Protein AF-A0A9E5HT56-F1 (afdb_monomer)

Structure (mmCIF, N/CA/C/O backbone):
data_AF-A0A9E5HT56-F1
#
_entry.id   AF-A0A9E5HT56-F1
#
loop_
_atom_site.group_PDB
_atom_site.id
_atom_site.type_symbol
_atom_site.label_atom_id
_atom_site.label_alt_id
_atom_site.label_comp_id
_atom_site.label_asym_id
_atom_site.label_entity_id
_atom_site.label_seq_id
_atom_site.pdbx_PDB_ins_code
_atom_site.Cartn_x
_atom_site.Cartn_y
_atom_site.Cartn_z
_atom_site.occupancy
_atom_site.B_iso_or_equiv
_atom_site.auth_seq_id
_atom_site.auth_comp_id
_atom_site.auth_asym_id
_atom_site.auth_atom_id
_atom_site.pdbx_PDB_model_num
ATOM 1 N N . PRO A 1 1 ? 20.221 -8.398 -17.529 1.00 62.34 1 PRO A N 1
ATOM 2 C CA . PRO A 1 1 ? 19.266 -9.291 -18.226 1.00 62.34 1 PRO A CA 1
ATOM 3 C C . PRO A 1 1 ? 19.993 -10.354 -19.052 1.00 62.34 1 PRO A C 1
ATOM 5 O O . PRO A 1 1 ? 21.056 -10.089 -19.611 1.00 62.34 1 PRO A O 1
ATOM 8 N N . THR A 1 2 ? 19.436 -11.560 -19.117 1.00 70.56 2 THR A N 1
ATOM 9 C CA . THR A 1 2 ? 19.931 -12.636 -19.991 1.00 70.56 2 THR A CA 1
ATOM 10 C C . THR A 1 2 ? 19.560 -12.377 -21.458 1.00 70.56 2 THR A C 1
ATOM 12 O O . THR A 1 2 ? 18.785 -11.471 -21.764 1.00 70.56 2 THR A O 1
ATOM 15 N N . LYS A 1 3 ? 20.144 -13.139 -22.395 1.00 72.69 3 LYS A N 1
ATOM 16 C CA . LYS A 1 3 ? 19.947 -12.934 -23.845 1.00 72.69 3 LYS A CA 1
ATOM 17 C C . LYS A 1 3 ? 18.498 -13.141 -24.316 1.00 72.69 3 LYS A C 1
ATOM 19 O O . LYS A 1 3 ? 18.170 -12.691 -25.406 1.00 72.69 3 LYS A O 1
ATOM 24 N N . ASP A 1 4 ? 17.655 -13.796 -23.519 1.00 74.88 4 ASP A N 1
ATOM 25 C CA . ASP A 1 4 ? 16.223 -14.000 -23.780 1.00 74.88 4 ASP A CA 1
ATOM 26 C C . ASP A 1 4 ? 15.329 -12.949 -23.081 1.00 74.88 4 ASP A C 1
ATOM 28 O O . ASP A 1 4 ? 14.105 -13.065 -23.092 1.00 74.88 4 ASP A O 1
ATOM 32 N N . GLY A 1 5 ? 15.932 -11.924 -22.463 1.00 76.19 5 GLY A N 1
ATOM 33 C CA . GLY A 1 5 ? 15.226 -10.863 -21.747 1.00 76.19 5 GLY A CA 1
ATOM 34 C C . GLY A 1 5 ? 14.820 -11.217 -20.313 1.00 76.19 5 GLY A C 1
ATOM 35 O O . GLY A 1 5 ? 14.267 -10.358 -19.625 1.00 76.19 5 GLY A O 1
ATOM 36 N N . ARG A 1 6 ? 15.110 -12.428 -19.814 1.00 82.44 6 ARG A N 1
ATOM 37 C CA . ARG A 1 6 ? 14.777 -12.810 -18.433 1.00 82.44 6 ARG A CA 1
ATOM 38 C C . ARG A 1 6 ? 15.762 -12.214 -17.434 1.00 82.44 6 ARG A C 1
ATOM 40 O O . ARG A 1 6 ? 16.967 -12.100 -17.697 1.00 82.44 6 ARG A O 1
ATOM 47 N N . LEU A 1 7 ? 15.244 -11.882 -16.256 1.00 85.88 7 LEU A N 1
ATOM 48 C CA . LEU A 1 7 ? 16.046 -11.441 -15.121 1.00 85.88 7 LEU A CA 1
ATOM 49 C C . LEU A 1 7 ? 16.786 -12.641 -14.529 1.00 85.88 7 LEU A C 1
ATOM 51 O O . LEU A 1 7 ? 16.177 -13.668 -14.229 1.00 85.88 7 LEU A O 1
ATOM 55 N N . ASN A 1 8 ? 18.101 -12.518 -14.378 1.00 87.38 8 ASN A N 1
ATOM 56 C CA . ASN A 1 8 ? 18.903 -13.492 -13.641 1.00 87.38 8 ASN A CA 1
ATOM 57 C C . ASN A 1 8 ? 19.051 -13.082 -12.167 1.00 87.38 8 ASN A C 1
ATOM 59 O O . ASN A 1 8 ? 18.604 -12.016 -11.748 1.00 87.38 8 ASN A O 1
ATOM 63 N N . ASN A 1 9 ? 19.726 -13.916 -11.374 1.00 88.62 9 ASN A N 1
ATOM 64 C CA . ASN A 1 9 ? 19.932 -13.654 -9.947 1.00 88.62 9 ASN A CA 1
ATOM 65 C C . ASN A 1 9 ? 20.680 -12.341 -9.671 1.00 88.62 9 ASN A C 1
ATOM 67 O O . ASN A 1 9 ? 20.403 -11.690 -8.669 1.00 88.62 9 ASN A O 1
ATOM 71 N N . ASN A 1 10 ? 21.599 -11.934 -10.552 1.00 90.62 10 ASN A N 1
ATOM 72 C CA . ASN A 1 10 ? 22.291 -10.657 -10.411 1.00 90.62 10 ASN A CA 1
ATOM 73 C C . ASN A 1 10 ? 21.324 -9.485 -10.629 1.00 90.62 10 ASN A C 1
ATOM 75 O O . ASN A 1 10 ? 21.320 -8.545 -9.843 1.00 90.62 10 ASN A O 1
ATOM 79 N N . ASP A 1 11 ? 20.457 -9.572 -11.639 1.00 91.25 11 ASP A N 1
ATOM 80 C CA . ASP A 1 11 ? 19.417 -8.568 -11.876 1.00 91.25 11 ASP A CA 1
ATOM 81 C C . ASP A 1 11 ? 18.447 -8.472 -10.679 1.00 91.25 11 ASP A C 1
ATOM 83 O O . ASP A 1 11 ? 18.143 -7.376 -10.217 1.00 91.25 11 ASP A O 1
ATOM 87 N N . LEU A 1 12 ? 18.001 -9.610 -10.130 1.00 92.06 12 LEU A N 1
ATOM 88 C CA . LEU A 1 12 ? 17.115 -9.645 -8.956 1.00 92.06 12 LEU A CA 1
ATOM 89 C C . LEU A 1 12 ? 17.790 -9.089 -7.693 1.00 92.06 12 LEU A C 1
ATOM 91 O O . LEU A 1 12 ? 17.136 -8.413 -6.898 1.00 92.06 12 LEU A O 1
ATOM 95 N N . SER A 1 13 ? 19.091 -9.333 -7.519 1.00 91.25 13 SER A N 1
ATOM 96 C CA . SER A 1 13 ? 19.869 -8.748 -6.424 1.00 91.25 13 SER A CA 1
ATOM 97 C C . SER A 1 13 ? 19.960 -7.229 -6.557 1.00 91.25 13 SER A C 1
ATOM 99 O O . SER A 1 13 ? 19.742 -6.529 -5.575 1.00 91.25 13 SER A O 1
ATOM 101 N N . VAL A 1 14 ? 20.222 -6.714 -7.765 1.00 91.62 14 VAL A N 1
ATOM 102 C CA . VAL A 1 14 ? 20.248 -5.265 -8.028 1.00 91.62 14 VAL A CA 1
ATOM 103 C C . VAL A 1 14 ? 18.886 -4.641 -7.730 1.00 91.62 14 VAL A C 1
ATOM 105 O O . VAL A 1 14 ? 18.818 -3.633 -7.033 1.00 91.62 14 VAL A O 1
ATOM 108 N N . LEU A 1 15 ? 17.797 -5.259 -8.199 1.00 91.25 15 LEU A N 1
ATOM 109 C CA . LEU A 1 15 ? 16.440 -4.792 -7.906 1.00 91.25 15 LEU A CA 1
ATOM 110 C C . LEU A 1 15 ? 16.148 -4.800 -6.404 1.00 91.25 15 LEU A C 1
ATOM 112 O O . LEU A 1 15 ? 15.579 -3.843 -5.892 1.00 91.25 15 LEU A O 1
ATOM 116 N N . THR A 1 16 ? 16.566 -5.843 -5.687 1.00 91.88 16 THR A N 1
ATOM 117 C CA . THR A 1 16 ? 16.391 -5.914 -4.230 1.00 91.88 16 THR A CA 1
ATOM 118 C C . THR A 1 16 ? 17.091 -4.748 -3.532 1.00 91.88 16 THR A C 1
ATOM 120 O O . THR A 1 16 ? 16.451 -4.067 -2.741 1.00 91.88 16 THR A O 1
ATOM 123 N N . SER A 1 17 ? 18.340 -4.434 -3.894 1.00 89.81 17 SER A N 1
ATOM 124 C CA . SER A 1 17 ? 19.070 -3.293 -3.319 1.00 89.81 17 SER A CA 1
ATOM 125 C C . SER A 1 17 ? 18.451 -1.928 -3.647 1.00 89.81 17 SER A C 1
ATOM 127 O O . SER A 1 17 ? 18.564 -0.998 -2.846 1.00 89.81 17 SER A O 1
ATOM 129 N N . LEU A 1 18 ? 17.770 -1.785 -4.791 1.00 88.62 18 LEU A N 1
ATOM 130 C CA . LEU A 1 18 ? 16.992 -0.575 -5.091 1.00 88.62 18 LEU A CA 1
ATOM 131 C C . LEU A 1 18 ? 15.791 -0.438 -4.146 1.00 88.62 18 LEU A C 1
ATOM 133 O O . LEU A 1 18 ? 15.510 0.653 -3.668 1.00 88.62 18 LEU A O 1
ATOM 137 N N . TYR A 1 19 ? 15.137 -1.549 -3.806 1.00 87.62 19 TYR A N 1
ATOM 138 C CA . TYR A 1 19 ? 14.036 -1.577 -2.839 1.00 87.62 19 TYR A CA 1
ATOM 139 C C . TYR A 1 19 ? 14.482 -1.552 -1.365 1.00 87.62 19 TYR A C 1
ATOM 141 O O . TYR A 1 19 ? 13.644 -1.548 -0.465 1.00 87.62 19 TYR A O 1
ATOM 149 N N . GLU A 1 20 ? 15.786 -1.499 -1.093 1.00 86.81 20 GLU A N 1
ATOM 150 C CA . GLU A 1 20 ? 16.335 -1.171 0.230 1.00 86.81 20 GLU A CA 1
ATOM 151 C C . GLU A 1 20 ? 16.604 0.335 0.383 1.00 86.81 20 GLU A C 1
ATOM 153 O O . GLU A 1 20 ? 16.681 0.834 1.503 1.00 86.81 20 GLU A O 1
ATOM 158 N N . ASN A 1 21 ? 16.705 1.068 -0.732 1.00 85.69 21 ASN A N 1
ATOM 159 C CA . ASN A 1 21 ? 17.019 2.494 -0.773 1.00 85.69 21 ASN A CA 1
ATOM 160 C C . ASN A 1 21 ? 15.913 3.254 -1.509 1.00 85.69 21 ASN A C 1
ATOM 162 O O . ASN A 1 21 ? 16.043 3.613 -2.680 1.00 85.69 21 ASN A O 1
ATOM 166 N N . TRP A 1 22 ? 14.806 3.482 -0.809 1.00 83.00 22 TRP A N 1
ATOM 167 C CA . TRP A 1 22 ? 13.662 4.197 -1.362 1.00 83.00 22 TRP A CA 1
ATOM 168 C C . TRP A 1 22 ? 13.961 5.690 -1.565 1.00 83.00 22 TRP A C 1
ATOM 170 O O . TRP A 1 22 ? 14.713 6.275 -0.777 1.00 83.00 22 TRP A O 1
ATOM 180 N N . PRO A 1 23 ? 13.357 6.329 -2.583 1.00 83.44 23 PRO A N 1
ATOM 181 C CA . PRO A 1 23 ? 13.400 7.778 -2.734 1.00 83.44 23 PRO A CA 1
ATOM 182 C C . PRO A 1 23 ? 12.924 8.494 -1.456 1.00 83.44 23 PRO A C 1
ATOM 184 O O . PRO A 1 23 ? 11.974 8.023 -0.829 1.00 83.44 23 PRO A O 1
ATOM 187 N N . PRO A 1 24 ? 13.532 9.629 -1.055 1.00 81.69 24 PRO A N 1
ATOM 188 C CA . PRO A 1 24 ? 13.143 10.349 0.164 1.00 81.69 24 PRO A CA 1
ATOM 189 C C . PRO A 1 24 ? 11.683 10.822 0.186 1.00 81.69 24 PRO A C 1
ATOM 191 O O . PRO A 1 24 ? 11.128 11.069 1.254 1.00 81.69 24 PRO A O 1
ATOM 194 N N . ASP A 1 25 ? 11.088 10.979 -0.991 1.00 79.75 25 ASP A N 1
ATOM 195 C CA . ASP A 1 25 ? 9.716 11.409 -1.240 1.00 79.75 25 ASP A CA 1
ATOM 196 C C . ASP A 1 25 ? 8.736 10.244 -1.452 1.00 79.75 25 ASP A C 1
ATOM 198 O O . ASP A 1 25 ? 7.539 10.479 -1.614 1.00 79.75 25 ASP A O 1
ATOM 202 N N . PHE A 1 26 ? 9.202 8.992 -1.395 1.00 81.06 26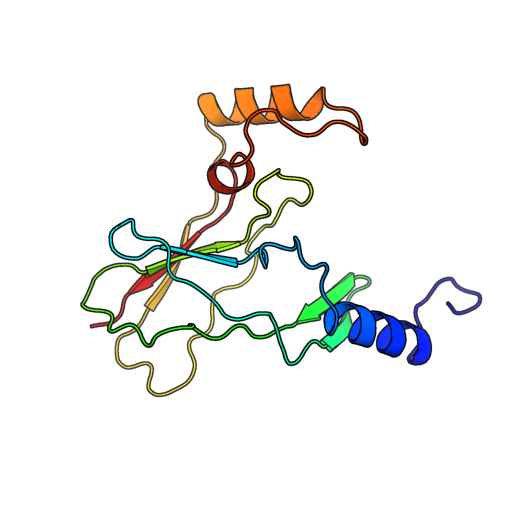 PHE A N 1
ATOM 203 C CA . PHE A 1 26 ? 8.319 7.832 -1.435 1.00 81.06 26 PHE A CA 1
ATOM 204 C C . PHE A 1 26 ? 7.433 7.792 -0.183 1.00 81.06 26 PHE A C 1
ATOM 206 O O . PHE A 1 26 ? 7.912 7.697 0.946 1.00 81.06 26 PHE A O 1
ATOM 213 N N . ASP A 1 27 ? 6.116 7.829 -0.372 1.00 82.38 27 ASP A N 1
ATOM 214 C CA . ASP A 1 27 ? 5.146 7.836 0.729 1.00 82.38 27 ASP A CA 1
ATOM 215 C C . ASP A 1 27 ? 4.924 6.444 1.358 1.00 82.38 27 ASP A C 1
ATOM 217 O O . ASP A 1 27 ? 4.237 6.301 2.377 1.00 82.38 27 ASP A O 1
ATOM 221 N N . GLY A 1 28 ? 5.549 5.412 0.781 1.00 83.81 28 GLY A N 1
ATOM 222 C CA . GLY A 1 28 ? 5.489 4.039 1.256 1.00 83.81 28 GLY A CA 1
ATOM 223 C C . GLY A 1 28 ? 4.313 3.227 0.717 1.00 83.81 28 GLY A C 1
ATOM 224 O O . GLY A 1 28 ? 4.198 2.061 1.106 1.00 83.81 28 GLY A O 1
ATOM 225 N N . SER A 1 29 ? 3.435 3.839 -0.091 1.00 89.00 29 SER A N 1
ATOM 226 C CA . SER A 1 29 ? 2.200 3.317 -0.709 1.00 89.00 29 SER A CA 1
ATOM 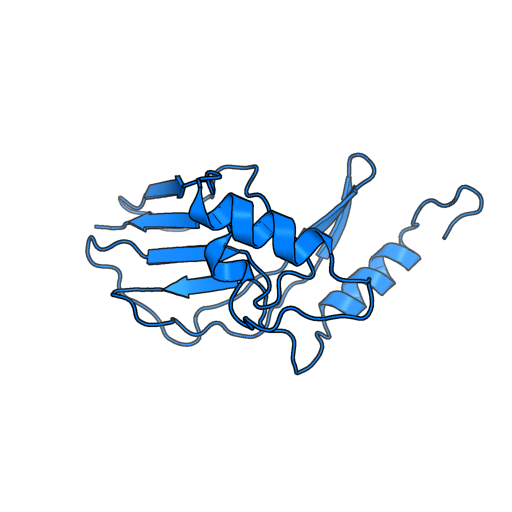227 C C . SER A 1 29 ? 1.179 2.638 0.217 1.00 89.00 29 SER A C 1
ATOM 229 O O . SER A 1 29 ? 0.054 2.388 -0.186 1.00 89.00 29 SER A O 1
ATOM 231 N N . VAL A 1 30 ? 1.528 2.328 1.465 1.00 92.81 30 VAL A N 1
ATOM 232 C CA . VAL A 1 30 ? 0.640 1.799 2.505 1.00 92.81 30 VAL A CA 1
ATOM 233 C C . VAL A 1 30 ? 0.276 2.941 3.442 1.00 92.81 30 VAL A C 1
ATOM 235 O O . VAL A 1 30 ? 1.165 3.567 4.027 1.00 92.81 30 VAL A O 1
ATOM 238 N N . HIS A 1 31 ? -1.018 3.169 3.631 1.00 94.81 31 HIS A N 1
ATOM 239 C CA . HIS A 1 31 ? -1.552 4.228 4.483 1.00 94.81 31 HIS A CA 1
ATOM 240 C C . HIS A 1 31 ? -2.534 3.622 5.480 1.00 94.81 31 HIS A C 1
ATOM 242 O O . HIS A 1 31 ? -3.388 2.825 5.097 1.00 94.81 31 HIS A O 1
ATOM 248 N N . LEU A 1 32 ? -2.398 3.980 6.756 1.00 96.06 32 LEU A N 1
ATOM 249 C CA . LEU A 1 32 ? -3.253 3.486 7.836 1.00 96.06 32 LEU A CA 1
ATOM 250 C C . LEU A 1 32 ? -4.081 4.631 8.403 1.00 96.06 32 LEU A C 1
ATOM 252 O O . LEU A 1 32 ? -3.545 5.716 8.643 1.00 96.06 32 LEU A O 1
ATOM 256 N N . LYS A 1 33 ? -5.354 4.365 8.692 1.00 96.06 33 LYS A N 1
ATOM 257 C CA . LYS A 1 33 ? -6.236 5.277 9.419 1.00 96.06 33 LYS A CA 1
ATOM 258 C C . LYS A 1 33 ? -6.945 4.560 10.558 1.00 96.06 33 LYS A C 1
ATOM 260 O O . LYS A 1 33 ? -7.550 3.511 10.363 1.00 96.06 33 LYS A O 1
ATOM 265 N N . TYR A 1 34 ? -6.912 5.158 11.741 1.00 95.25 34 TYR A N 1
ATOM 266 C CA . TYR A 1 34 ? -7.648 4.697 12.915 1.00 95.25 34 TYR A CA 1
ATOM 267 C C . TYR A 1 34 ? -8.397 5.878 13.520 1.00 95.25 34 TYR A C 1
ATOM 269 O O . TYR A 1 34 ? -7.786 6.913 13.775 1.00 95.25 34 TYR A O 1
ATOM 277 N N . LEU A 1 35 ? -9.715 5.751 13.713 1.00 93.00 35 LEU A N 1
ATOM 278 C CA . LEU A 1 35 ? -10.575 6.869 14.141 1.00 93.00 35 LEU A CA 1
ATOM 279 C C . LEU A 1 35 ? -10.357 8.133 13.283 1.00 93.00 35 LEU A C 1
ATOM 281 O O . LEU A 1 35 ? -10.198 9.232 13.807 1.00 93.00 35 LEU A O 1
ATOM 285 N N . GLU A 1 36 ? -10.273 7.946 11.959 1.00 90.19 36 GLU A N 1
ATOM 286 C CA . GLU A 1 36 ? -9.991 8.986 10.949 1.00 90.19 36 GLU A CA 1
ATOM 287 C C . GLU A 1 36 ? -8.609 9.661 11.047 1.00 90.19 36 GLU A C 1
ATOM 289 O O . GLU A 1 36 ? -8.269 10.505 10.216 1.00 90.19 36 GLU A O 1
ATOM 294 N N . GLN A 1 37 ? -7.767 9.260 12.001 1.00 93.75 37 GLN A N 1
ATOM 295 C CA . GLN A 1 37 ? -6.411 9.774 12.155 1.00 93.75 37 GLN A CA 1
ATOM 296 C C . GLN A 1 37 ? -5.417 8.903 11.395 1.00 93.75 37 GLN A C 1
ATOM 298 O O . GLN A 1 37 ? -5.439 7.676 11.502 1.00 93.75 37 GLN A O 1
ATOM 303 N N . ASN A 1 38 ? -4.519 9.544 10.646 1.00 94.44 38 ASN A N 1
ATOM 304 C CA . ASN A 1 38 ? -3.440 8.838 9.965 1.00 94.44 38 ASN A CA 1
ATOM 305 C C . ASN A 1 38 ? -2.476 8.238 10.992 1.00 94.44 38 ASN 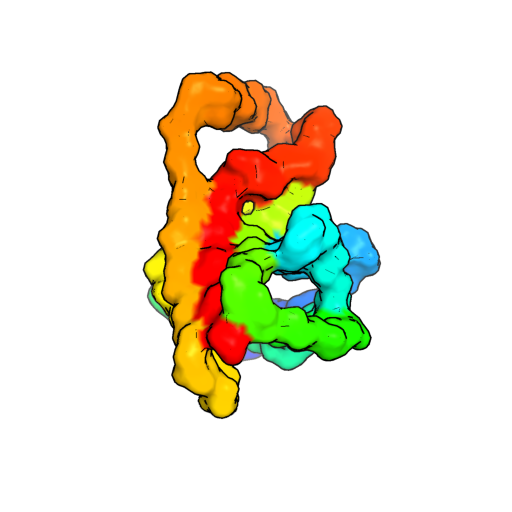A C 1
ATOM 307 O O . ASN A 1 38 ? -2.055 8.917 11.930 1.00 94.44 38 ASN A O 1
ATOM 311 N N . ILE A 1 39 ? -2.104 6.978 10.780 1.00 95.44 39 ILE A N 1
ATOM 312 C CA . ILE A 1 39 ? -1.135 6.272 11.610 1.00 95.44 39 ILE A CA 1
ATOM 313 C C . ILE A 1 39 ? 0.183 6.167 10.860 1.00 95.44 39 ILE A C 1
ATOM 315 O O . ILE A 1 39 ? 0.273 5.618 9.762 1.00 95.44 39 ILE A O 1
ATOM 319 N N . ASP A 1 40 ? 1.220 6.690 11.498 1.00 93.94 40 ASP A N 1
ATOM 320 C CA . ASP A 1 40 ? 2.552 6.739 10.934 1.00 93.94 40 ASP A CA 1
ATOM 321 C C . ASP A 1 40 ? 3.227 5.361 10.910 1.00 93.94 40 ASP A C 1
ATOM 323 O O . ASP A 1 40 ? 3.323 4.651 11.918 1.00 93.94 40 ASP A O 1
ATOM 327 N N . LEU A 1 41 ? 3.807 5.045 9.755 1.00 94.00 41 LEU A N 1
ATOM 328 C CA . LEU A 1 41 ? 4.645 3.874 9.534 1.00 94.00 41 LEU A CA 1
ATOM 329 C C . LEU A 1 41 ? 6.113 4.277 9.368 1.00 94.00 41 LEU A C 1
ATOM 331 O O . LEU A 1 41 ? 6.435 5.320 8.794 1.00 94.00 41 LEU A O 1
ATOM 335 N N . ASN A 1 42 ? 7.013 3.421 9.839 1.00 92.56 42 ASN A N 1
ATOM 336 C CA . ASN A 1 42 ? 8.430 3.485 9.516 1.00 92.56 42 ASN A CA 1
ATOM 337 C C . ASN A 1 42 ? 8.663 3.263 8.012 1.00 92.56 42 ASN A C 1
ATOM 339 O O . ASN A 1 42 ? 7.799 2.761 7.275 1.00 92.56 42 ASN A O 1
ATOM 343 N N . TRP A 1 43 ? 9.864 3.635 7.571 1.00 89.62 43 TRP A N 1
ATOM 344 C CA . TRP A 1 43 ? 10.354 3.304 6.237 1.00 89.62 43 TRP A CA 1
ATOM 345 C C . TRP A 1 43 ? 10.328 1.782 6.007 1.00 89.62 43 TRP A C 1
ATOM 347 O O . TRP A 1 43 ? 10.532 1.025 6.964 1.00 89.62 43 TRP A O 1
ATOM 357 N N . PRO A 1 44 ? 10.056 1.314 4.772 1.00 91.56 44 PRO A N 1
ATOM 358 C CA . PRO A 1 44 ? 10.075 -0.105 4.466 1.00 91.56 44 PRO A CA 1
ATOM 359 C C . PRO A 1 44 ? 11.450 -0.723 4.707 1.00 91.56 44 PRO A C 1
ATOM 361 O O . PRO A 1 44 ? 12.482 -0.107 4.446 1.00 91.56 44 PRO A O 1
ATOM 364 N N . LYS A 1 45 ? 11.450 -1.968 5.173 1.00 91.56 45 LYS A N 1
ATOM 365 C CA . LYS A 1 45 ? 12.648 -2.777 5.399 1.00 91.56 45 LYS A CA 1
ATOM 366 C C . LYS A 1 45 ? 12.447 -4.203 4.903 1.00 91.56 45 LYS A C 1
ATOM 368 O O . LYS A 1 45 ? 11.338 -4.579 4.520 1.00 91.56 45 LYS A O 1
ATOM 373 N N . ASN A 1 46 ? 13.514 -5.001 4.954 1.00 92.88 46 ASN A N 1
ATOM 374 C CA . ASN A 1 46 ? 13.494 -6.421 4.589 1.00 92.88 46 ASN A CA 1
ATOM 375 C C . ASN A 1 46 ? 12.921 -6.644 3.179 1.00 92.88 46 ASN A C 1
ATOM 377 O O . ASN A 1 46 ? 12.088 -7.530 2.960 1.00 92.88 46 ASN A O 1
ATOM 381 N N . ALA A 1 47 ? 13.327 -5.789 2.237 1.00 93.31 47 ALA A N 1
ATOM 382 C CA . ALA A 1 47 ? 12.877 -5.891 0.865 1.00 93.31 47 ALA A CA 1
ATOM 383 C C . ALA A 1 47 ? 13.373 -7.196 0.235 1.00 93.31 47 ALA A C 1
ATOM 385 O O . ALA A 1 47 ? 14.484 -7.657 0.487 1.00 93.31 47 ALA A O 1
ATOM 386 N N . SER A 1 48 ? 12.541 -7.809 -0.596 1.00 94.25 48 SER A N 1
ATOM 387 C CA . SER A 1 48 ? 12.935 -8.954 -1.407 1.00 94.25 48 SER A CA 1
ATOM 388 C C . SER A 1 48 ? 12.216 -8.915 -2.740 1.00 94.25 48 SER A C 1
ATOM 390 O O . SER A 1 48 ? 11.023 -8.605 -2.813 1.00 94.25 48 SER A O 1
ATOM 392 N N . VAL A 1 49 ? 12.957 -9.239 -3.795 1.00 94.25 49 VAL A N 1
ATOM 393 C CA . VAL A 1 49 ? 12.432 -9.322 -5.152 1.00 94.25 49 VAL A CA 1
ATOM 394 C C . VAL A 1 49 ? 12.583 -10.745 -5.649 1.00 94.25 49 VAL A C 1
ATOM 396 O O . VAL A 1 49 ? 13.675 -11.308 -5.686 1.00 94.25 49 VAL A O 1
ATOM 399 N N . THR A 1 50 ? 11.464 -11.331 -6.051 1.00 92.81 50 THR A N 1
ATOM 400 C CA . THR A 1 50 ? 11.424 -12.658 -6.665 1.00 92.81 50 THR A CA 1
ATOM 401 C C . THR A 1 50 ? 10.722 -12.578 -8.010 1.00 92.81 50 THR A C 1
ATOM 403 O O . THR A 1 50 ? 9.942 -11.660 -8.266 1.00 92.81 50 THR A O 1
ATOM 406 N N . TYR A 1 51 ? 11.011 -13.533 -8.887 1.00 89.62 51 TYR A N 1
ATOM 407 C CA . TYR A 1 51 ? 10.317 -13.672 -10.160 1.00 89.62 51 TYR A CA 1
ATOM 408 C C . TYR A 1 51 ? 9.397 -14.885 -10.085 1.00 89.62 51 TYR A C 1
ATOM 410 O O . TYR A 1 51 ? 9.861 -16.003 -9.857 1.00 89.62 51 TYR A O 1
ATOM 418 N N . PHE A 1 52 ? 8.097 -14.668 -10.252 1.00 86.62 52 PHE A N 1
ATOM 419 C CA . PHE A 1 52 ? 7.090 -15.720 -10.187 1.00 86.62 52 PHE A CA 1
ATOM 420 C C . PHE A 1 52 ? 5.996 -15.443 -11.213 1.00 86.62 52 PHE A C 1
ATOM 422 O O . PHE A 1 52 ? 5.505 -14.322 -11.299 1.00 86.62 52 PHE A O 1
ATOM 429 N N . ASP A 1 53 ? 5.639 -16.460 -11.997 1.00 86.38 53 ASP A N 1
ATOM 430 C CA . ASP A 1 53 ? 4.588 -16.386 -13.023 1.00 86.38 53 ASP A CA 1
ATOM 431 C C . ASP A 1 53 ? 4.713 -15.166 -13.957 1.00 86.38 53 ASP A C 1
ATOM 433 O O . ASP A 1 53 ? 3.808 -14.353 -14.130 1.00 86.38 53 ASP A O 1
ATOM 437 N N . ASN A 1 54 ? 5.918 -14.991 -14.505 1.00 85.44 54 ASN A N 1
ATOM 438 C CA . ASN A 1 54 ? 6.305 -13.873 -15.366 1.00 85.44 54 ASN A CA 1
ATOM 439 C C . ASN A 1 54 ? 6.141 -12.464 -14.763 1.00 85.44 54 ASN A C 1
ATOM 441 O O . ASN A 1 54 ? 6.244 -11.468 -15.483 1.00 85.44 54 ASN A O 1
ATOM 445 N N . ARG A 1 55 ? 5.943 -12.360 -13.446 1.00 87.25 55 ARG A N 1
ATOM 446 C CA . ARG A 1 55 ? 5.816 -11.100 -12.715 1.00 87.25 55 ARG A CA 1
ATOM 447 C C . ARG A 1 55 ? 6.939 -10.949 -11.701 1.00 87.25 55 ARG A C 1
ATOM 449 O O . ARG A 1 55 ? 7.429 -11.918 -11.116 1.00 87.25 55 ARG A O 1
ATOM 456 N N . LEU A 1 56 ? 7.325 -9.699 -11.473 1.00 90.69 56 LEU A N 1
ATOM 457 C CA . LEU A 1 56 ? 8.110 -9.343 -10.304 1.00 90.69 56 LEU A CA 1
ATOM 458 C C . LEU A 1 56 ? 7.195 -9.353 -9.085 1.00 90.69 56 LEU A C 1
ATOM 460 O O . LEU A 1 56 ? 6.147 -8.711 -9.074 1.00 90.69 56 LEU A O 1
ATOM 464 N N . LYS A 1 57 ? 7.612 -10.077 -8.054 1.00 91.81 57 LYS A N 1
ATOM 465 C CA . LYS A 1 57 ? 7.007 -10.021 -6.733 1.00 91.81 57 LYS A CA 1
ATOM 466 C C . LYS A 1 57 ? 7.969 -9.299 -5.810 1.00 91.81 57 LYS A C 1
ATOM 468 O O . LYS A 1 57 ? 9.050 -9.811 -5.516 1.00 91.81 57 LYS A O 1
ATOM 473 N N . VAL A 1 58 ? 7.542 -8.129 -5.358 1.00 91.94 58 VAL A N 1
ATOM 474 C CA . VAL A 1 58 ? 8.246 -7.322 -4.366 1.00 91.94 58 VAL A CA 1
ATOM 475 C C . VAL A 1 58 ? 7.548 -7.530 -3.028 1.00 91.94 58 VAL A C 1
ATOM 477 O O . VAL A 1 58 ? 6.325 -7.433 -2.937 1.00 91.94 58 VAL A O 1
ATOM 480 N N . LYS A 1 59 ? 8.318 -7.851 -1.993 1.00 92.75 59 LYS A N 1
ATOM 481 C CA . LYS A 1 59 ? 7.858 -7.878 -0.603 1.00 92.75 59 LYS A CA 1
ATOM 482 C C . LYS A 1 59 ? 8.716 -6.904 0.187 1.00 92.75 59 LYS A C 1
ATOM 484 O O . LYS A 1 59 ? 9.928 -6.903 0.017 1.00 92.75 59 LYS A O 1
ATOM 489 N N . PHE A 1 60 ? 8.096 -6.154 1.082 1.00 93.25 60 PHE A N 1
ATOM 490 C CA . PHE A 1 60 ? 8.762 -5.371 2.115 1.00 93.25 60 PHE A CA 1
ATOM 491 C C . PHE A 1 60 ? 7.905 -5.378 3.381 1.00 93.25 60 PHE A C 1
ATOM 493 O O . PHE A 1 60 ? 6.741 -5.783 3.362 1.00 93.25 60 PHE A O 1
ATOM 500 N N . GLU A 1 61 ? 8.489 -4.944 4.488 1.00 93.62 61 GLU A N 1
ATOM 501 C CA . GLU A 1 61 ? 7.839 -4.874 5.793 1.00 93.62 61 GLU A CA 1
ATOM 502 C C . GLU A 1 61 ? 7.853 -3.429 6.287 1.00 93.62 61 GLU A C 1
ATOM 504 O O . GLU A 1 61 ? 8.849 -2.724 6.126 1.00 93.62 61 GLU A O 1
ATOM 509 N N . ARG A 1 62 ? 6.751 -2.980 6.893 1.00 93.44 62 ARG A N 1
ATOM 510 C CA . ARG A 1 62 ? 6.648 -1.660 7.526 1.00 93.44 62 ARG A CA 1
ATOM 511 C C . ARG A 1 62 ? 6.158 -1.822 8.951 1.00 93.44 62 ARG A C 1
ATOM 513 O O . ARG A 1 62 ? 5.204 -2.550 9.206 1.00 93.44 62 ARG A O 1
ATOM 520 N N . GLU A 1 63 ? 6.814 -1.130 9.868 1.00 94.50 63 GLU A N 1
ATOM 521 C CA . GLU A 1 63 ? 6.451 -1.138 11.283 1.00 94.50 63 GLU A CA 1
ATOM 522 C C . GLU A 1 63 ? 5.679 0.124 11.643 1.00 94.50 63 GLU A C 1
ATOM 524 O O . GLU A 1 63 ? 5.959 1.196 11.112 1.00 94.50 63 GLU A O 1
ATOM 529 N N . LEU A 1 64 ? 4.751 0.015 12.590 1.00 95.25 64 LEU A N 1
ATOM 530 C CA . LEU A 1 64 ? 4.149 1.183 13.225 1.00 95.25 64 LEU A CA 1
ATOM 531 C C . LEU A 1 64 ? 5.238 2.003 13.927 1.00 95.25 64 LEU A C 1
ATOM 533 O O . LEU A 1 64 ? 6.023 1.447 14.699 1.00 95.25 64 LEU A O 1
ATOM 537 N N . LYS A 1 65 ? 5.265 3.326 13.716 1.00 94.94 65 LYS A N 1
ATOM 538 C CA . LYS A 1 65 ? 6.183 4.201 14.471 1.00 94.94 65 LYS A CA 1
ATOM 539 C C . LYS A 1 65 ? 5.857 4.210 15.960 1.00 94.94 65 LYS A C 1
ATOM 541 O O . LYS A 1 65 ? 6.736 4.364 16.801 1.00 94.94 65 LYS A O 1
ATOM 546 N N . THR A 1 66 ? 4.577 4.090 16.293 1.00 93.38 66 THR A N 1
ATOM 547 C CA . THR A 1 66 ? 4.075 4.052 17.665 1.00 93.38 66 THR A CA 1
ATOM 548 C C . THR A 1 66 ? 3.094 2.902 17.786 1.00 93.38 66 THR A C 1
ATOM 550 O O . THR A 1 66 ? 2.255 2.704 16.911 1.00 93.38 66 THR A O 1
ATOM 553 N N . LYS A 1 67 ? 3.212 2.123 18.866 1.00 91.19 67 LYS A N 1
ATOM 554 C CA . LYS A 1 67 ? 2.284 1.023 19.134 1.00 91.19 67 LYS A CA 1
ATOM 555 C C . LYS A 1 67 ? 0.864 1.569 19.244 1.00 91.19 67 LYS A C 1
ATOM 557 O O . LYS A 1 67 ? 0.634 2.553 19.942 1.00 91.19 67 LYS A O 1
ATOM 562 N N . LEU A 1 68 ? -0.062 0.891 18.583 1.00 88.94 68 LEU A N 1
ATOM 563 C CA . LEU A 1 68 ? -1.476 1.222 18.585 1.00 88.94 68 LEU A CA 1
ATOM 564 C C . LEU A 1 68 ? -2.237 0.113 19.307 1.00 88.94 68 LEU A C 1
ATOM 566 O O . LEU A 1 68 ? -2.021 -1.064 19.024 1.00 88.94 68 LEU A O 1
ATOM 570 N N . LEU A 1 69 ? -3.112 0.497 20.233 1.00 88.81 69 LEU A N 1
ATOM 571 C CA . LEU A 1 69 ? -4.089 -0.412 20.815 1.00 88.81 69 LEU A CA 1
ATOM 572 C C . LEU A 1 69 ? -5.372 -0.314 19.989 1.00 88.81 69 LEU A C 1
ATOM 574 O O . LEU A 1 69 ? -5.948 0.769 19.880 1.00 88.81 69 LEU A O 1
ATOM 578 N N . LEU A 1 70 ? -5.797 -1.431 19.408 1.00 88.88 70 LEU A N 1
ATOM 579 C CA . LEU A 1 70 ? -7.082 -1.528 18.723 1.00 88.88 70 LEU A CA 1
ATOM 580 C C . LEU A 1 70 ? -8.156 -1.896 19.749 1.00 88.88 70 LEU A C 1
ATOM 582 O O . LEU A 1 70 ? -7.916 -2.735 20.610 1.00 88.88 70 LEU A O 1
ATOM 586 N N . THR A 1 71 ? -9.313 -1.239 19.678 1.00 86.12 71 THR A N 1
ATOM 587 C CA . THR A 1 71 ? -10.435 -1.459 20.605 1.00 86.12 71 THR A CA 1
ATOM 588 C C . THR A 1 71 ? -11.741 -1.533 19.828 1.00 86.12 71 THR A C 1
ATOM 590 O O . THR A 1 71 ? -12.450 -0.529 19.700 1.00 86.12 71 THR A O 1
ATOM 593 N N . ASN A 1 72 ? -12.017 -2.698 19.242 1.00 87.44 72 ASN A N 1
ATOM 594 C CA . ASN A 1 72 ? -13.222 -3.001 18.464 1.00 87.44 72 ASN A CA 1
ATOM 595 C C . ASN A 1 72 ? -13.620 -1.936 17.420 1.00 87.44 72 ASN A C 1
ATOM 597 O O . ASN A 1 72 ? -14.783 -1.747 17.068 1.00 87.44 72 ASN A O 1
ATOM 601 N N . THR A 1 73 ? -12.619 -1.201 16.945 1.00 91.19 73 THR A N 1
ATOM 602 C CA . THR A 1 73 ? -12.734 -0.113 15.983 1.00 91.19 73 THR A CA 1
ATOM 603 C C . THR A 1 73 ? -11.902 -0.504 14.768 1.00 91.19 73 THR A C 1
ATOM 605 O O . THR A 1 73 ? -10.764 -0.949 14.954 1.00 91.19 73 THR A O 1
ATOM 608 N N . PRO A 1 74 ? -12.418 -0.344 13.539 1.00 93.44 74 PRO A N 1
ATOM 609 C CA . PRO A 1 74 ? -11.659 -0.679 12.346 1.00 93.44 74 PRO A CA 1
ATOM 610 C C . PRO A 1 74 ? -10.397 0.175 12.204 1.00 93.44 74 PRO A C 1
ATOM 612 O O . PRO A 1 74 ? -10.446 1.406 12.245 1.00 93.44 74 PRO A O 1
ATOM 615 N N . LEU A 1 75 ? -9.272 -0.495 11.983 1.00 96.00 75 LEU A N 1
ATOM 616 C CA . LEU A 1 75 ? -8.104 0.079 11.337 1.00 96.00 75 LEU A CA 1
ATOM 617 C C . LEU A 1 75 ? -8.299 -0.058 9.822 1.00 96.00 75 LEU A C 1
ATOM 619 O O . LEU A 1 75 ? -8.337 -1.171 9.297 1.00 96.00 75 LEU A O 1
ATOM 623 N N . ASP A 1 76 ? -8.430 1.073 9.139 1.00 96.69 76 ASP A N 1
ATOM 624 C CA . ASP A 1 76 ? -8.464 1.155 7.680 1.00 96.69 76 ASP A CA 1
ATOM 625 C C . ASP A 1 76 ? -7.029 1.137 7.148 1.00 96.69 76 ASP A C 1
ATOM 627 O O . ASP A 1 76 ? -6.165 1.888 7.608 1.00 96.69 76 ASP A O 1
ATOM 631 N N . ILE A 1 77 ? -6.768 0.235 6.209 1.00 96.38 77 ILE A N 1
ATOM 632 C CA . ILE A 1 77 ? -5.480 0.077 5.545 1.00 96.38 77 ILE A CA 1
ATOM 633 C C . ILE A 1 77 ? -5.726 0.228 4.043 1.00 96.38 77 ILE A C 1
ATOM 635 O O . ILE A 1 77 ? -6.408 -0.595 3.430 1.00 96.38 77 ILE A O 1
ATOM 639 N N . GLY A 1 78 ? -5.148 1.263 3.440 1.00 94.44 78 GLY A N 1
ATOM 640 C CA . GLY A 1 78 ? -5.158 1.487 1.997 1.00 94.44 78 GLY A CA 1
ATOM 641 C C . GLY A 1 78 ? -3.788 1.226 1.382 1.00 94.44 78 GLY A C 1
ATOM 642 O O . GLY A 1 78 ? -2.767 1.601 1.962 1.00 94.44 78 GLY A O 1
ATOM 643 N N . PHE A 1 79 ? -3.769 0.614 0.196 1.00 91.62 79 PHE A N 1
ATOM 644 C CA . PHE A 1 79 ? -2.558 0.475 -0.612 1.00 91.62 79 PHE A CA 1
ATOM 645 C C . PHE A 1 79 ? -2.704 1.293 -1.895 1.00 91.62 79 PHE A C 1
ATOM 647 O O . PHE A 1 79 ? -3.426 0.897 -2.803 1.00 91.62 79 PHE A O 1
ATOM 654 N N . TYR A 1 80 ? -2.097 2.477 -1.920 1.00 92.44 80 TYR A N 1
ATOM 655 C CA . TYR A 1 80 ? -2.182 3.434 -3.015 1.00 92.44 80 TYR A CA 1
ATOM 656 C C . TYR A 1 80 ? -0.998 4.393 -3.032 1.00 92.44 80 TYR A C 1
ATOM 658 O O . TYR A 1 80 ? -0.457 4.763 -1.989 1.00 92.44 80 TYR A O 1
ATOM 666 N N . GLU A 1 81 ? -0.662 4.884 -4.218 1.00 89.00 81 GLU A N 1
ATOM 667 C CA . GLU A 1 81 ? 0.116 6.110 -4.345 1.00 89.00 81 GLU A CA 1
ATOM 668 C C . GLU A 1 81 ? -0.806 7.316 -4.402 1.00 89.00 81 GLU A C 1
ATOM 670 O O . GLU A 1 81 ? -1.804 7.321 -5.120 1.00 89.00 81 GLU A O 1
ATOM 675 N N . ARG A 1 82 ? -0.462 8.361 -3.653 1.00 87.69 82 ARG A N 1
ATOM 676 C CA . ARG A 1 82 ? -1.272 9.578 -3.524 1.00 87.69 82 ARG A CA 1
ATOM 677 C C . ARG A 1 82 ? -1.711 10.187 -4.861 1.00 87.69 82 ARG A C 1
ATOM 679 O O . ARG A 1 82 ? -2.888 10.508 -5.017 1.00 87.69 82 ARG A O 1
ATOM 686 N N . THR A 1 83 ? -0.805 10.263 -5.833 1.00 83.00 83 THR A N 1
ATOM 687 C CA . THR A 1 83 ? -1.035 10.861 -7.160 1.00 83.00 83 THR A CA 1
ATOM 688 C C . THR A 1 83 ? -1.469 9.862 -8.239 1.00 83.00 83 THR A C 1
ATOM 690 O O . THR A 1 83 ? -1.583 10.255 -9.394 1.00 83.00 83 THR A O 1
ATOM 693 N N . TYR A 1 84 ? -1.736 8.597 -7.888 1.00 78.69 84 TYR A N 1
ATOM 694 C CA . TYR A 1 84 ? -2.248 7.568 -8.811 1.00 78.69 84 TYR A CA 1
ATOM 695 C C . TYR A 1 84 ? -1.352 7.293 -10.031 1.00 78.69 84 TYR A C 1
ATOM 697 O O . TYR A 1 84 ? -1.825 7.046 -11.137 1.00 78.69 84 TYR A O 1
ATOM 705 N N . PHE A 1 85 ? -0.032 7.312 -9.836 1.00 79.81 85 PHE A N 1
ATOM 706 C CA . PHE A 1 85 ? 0.898 6.862 -10.873 1.00 79.81 85 PHE A CA 1
ATOM 707 C C . PHE A 1 85 ? 0.886 5.329 -11.012 1.00 79.81 85 PHE A C 1
ATOM 709 O O . PHE A 1 85 ? 0.964 4.802 -12.124 1.00 79.81 85 PHE A O 1
ATOM 716 N N . PHE A 1 86 ? 0.710 4.615 -9.895 1.00 81.81 86 PHE A N 1
ATOM 717 C CA . PHE A 1 86 ? 0.371 3.193 -9.877 1.00 81.81 86 PHE A CA 1
ATOM 718 C C . PHE A 1 86 ? -1.046 2.958 -9.353 1.00 81.81 86 PHE A C 1
ATOM 720 O O . PHE A 1 86 ? -1.443 3.496 -8.316 1.00 81.81 86 PHE A O 1
ATOM 727 N N . ASP A 1 87 ? -1.768 2.090 -10.059 1.00 84.94 87 ASP A N 1
ATOM 728 C CA . ASP A 1 87 ? -3.022 1.500 -9.604 1.00 84.94 87 ASP A CA 1
ATOM 729 C C . ASP A 1 87 ? -2.738 0.152 -8.923 1.00 84.94 87 ASP A C 1
ATOM 731 O O . ASP A 1 87 ? -1.968 -0.674 -9.430 1.00 84.94 87 ASP A O 1
ATOM 735 N N . PHE A 1 88 ? -3.345 -0.060 -7.759 1.00 89.62 88 PHE A N 1
ATOM 736 C CA . PHE A 1 88 ? -3.149 -1.251 -6.945 1.00 89.62 88 PHE A CA 1
ATOM 737 C C . PHE A 1 88 ? -4.482 -1.940 -6.694 1.00 89.62 88 PHE A C 1
ATOM 739 O O . PHE A 1 88 ? -5.431 -1.330 -6.213 1.00 89.62 88 PHE A O 1
ATOM 746 N N . SER A 1 89 ?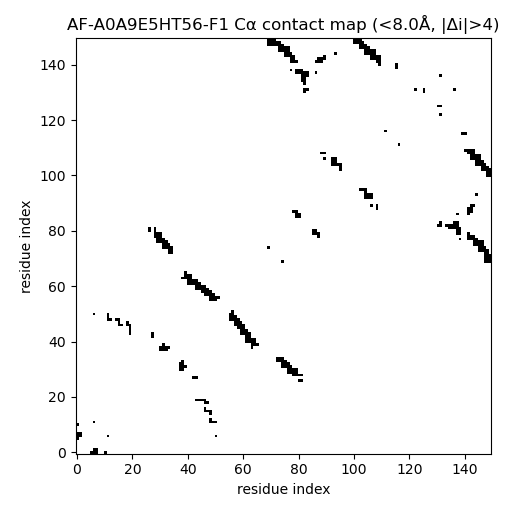 -4.505 -3.254 -6.914 1.00 91.25 89 SER A N 1
ATOM 747 C CA . SER A 1 89 ? -5.629 -4.107 -6.526 1.00 91.25 89 SER A CA 1
ATOM 748 C C . SER A 1 89 ? -5.187 -5.151 -5.506 1.00 91.25 89 SER A C 1
ATOM 750 O O . SER A 1 89 ? -4.162 -5.826 -5.676 1.00 91.25 89 SER A O 1
ATOM 752 N N . ILE A 1 90 ? -5.981 -5.333 -4.456 1.00 92.56 90 ILE A N 1
ATOM 753 C CA . ILE A 1 90 ? -5.745 -6.321 -3.406 1.00 92.56 90 ILE A CA 1
ATOM 754 C C . ILE A 1 90 ? -6.402 -7.633 -3.832 1.00 92.56 90 ILE A C 1
ATOM 756 O O . ILE A 1 90 ? -7.597 -7.859 -3.682 1.00 92.56 90 ILE A O 1
ATOM 760 N N . THR A 1 91 ? -5.588 -8.530 -4.380 1.00 90.94 91 THR A N 1
ATOM 761 C CA . THR A 1 91 ? -6.059 -9.780 -5.004 1.00 90.94 91 THR A CA 1
ATOM 762 C C . THR A 1 91 ? -6.046 -10.992 -4.073 1.00 90.94 91 THR A C 1
ATOM 764 O O . THR A 1 91 ? -6.480 -12.075 -4.459 1.00 90.94 91 THR A O 1
ATOM 767 N N . SER A 1 92 ? -5.513 -10.856 -2.858 1.00 92.00 92 SER A N 1
ATOM 768 C CA . SER A 1 92 ? -5.363 -11.949 -1.890 1.00 92.00 92 SER A CA 1
ATOM 769 C C . SER A 1 92 ? -5.804 -11.503 -0.504 1.00 92.00 92 SER A C 1
ATOM 771 O O . SER A 1 92 ? -5.515 -10.376 -0.109 1.00 92.00 92 SER A O 1
ATOM 773 N N . GLN A 1 93 ? -6.461 -12.401 0.239 1.00 92.88 93 GLN A N 1
ATOM 774 C CA . GLN A 1 93 ? -6.904 -12.114 1.604 1.00 92.88 93 GLN A CA 1
ATOM 775 C C . GLN A 1 93 ? -5.714 -11.786 2.521 1.00 92.88 93 GLN A C 1
ATOM 777 O O . GLN A 1 93 ? -4.683 -12.467 2.439 1.00 92.88 93 GLN A O 1
ATOM 782 N N . PRO A 1 94 ? -5.837 -10.777 3.403 1.00 93.69 94 PRO A N 1
ATOM 783 C CA . PRO A 1 94 ? -4.798 -10.452 4.366 1.00 93.69 94 PRO A CA 1
ATOM 784 C C . PRO A 1 94 ? -4.588 -11.600 5.349 1.00 93.69 94 PRO A C 1
ATOM 786 O O . PRO A 1 94 ? -5.534 -12.258 5.779 1.00 93.69 94 PRO A O 1
ATOM 789 N N . LEU A 1 95 ? -3.334 -11.814 5.735 1.00 93.12 95 LEU A N 1
ATOM 790 C CA . LEU A 1 95 ? -2.970 -12.770 6.773 1.00 93.12 95 LEU A CA 1
ATOM 791 C C . LEU A 1 95 ? -2.584 -12.010 8.040 1.00 93.12 95 LEU A C 1
ATOM 793 O O . LEU A 1 95 ? -1.817 -11.049 7.979 1.00 93.12 95 LEU A O 1
ATOM 797 N N . ILE A 1 96 ? -3.096 -12.467 9.179 1.00 92.25 96 ILE A N 1
ATOM 798 C CA . ILE A 1 96 ? -2.762 -11.940 10.503 1.00 92.25 96 ILE A CA 1
ATOM 799 C C . ILE A 1 96 ? -1.843 -12.957 11.180 1.00 92.25 96 ILE A C 1
ATOM 801 O O . ILE A 1 96 ? -2.156 -14.145 11.238 1.00 92.25 96 ILE A O 1
ATOM 805 N N . PHE A 1 97 ? -0.696 -12.494 11.669 1.00 90.12 97 PHE A N 1
ATOM 806 C CA . PHE A 1 97 ? 0.305 -13.324 12.339 1.00 90.12 97 PHE A CA 1
ATOM 807 C C . PHE A 1 97 ? 0.462 -12.903 13.806 1.00 90.12 97 PHE A C 1
ATOM 809 O O . PHE A 1 97 ? 0.292 -11.730 14.133 1.00 90.12 97 PHE A O 1
ATOM 816 N N . GLY A 1 98 ? 0.863 -13.844 14.667 1.00 86.00 98 GLY A N 1
ATOM 817 C CA . GLY A 1 98 ? 1.075 -13.615 16.102 1.00 86.00 98 GLY A CA 1
ATOM 818 C C . GLY A 1 98 ? -0.096 -14.094 16.958 1.00 86.00 98 GLY A C 1
ATOM 819 O O . GLY A 1 98 ? -0.865 -14.954 16.529 1.00 86.00 98 GLY A O 1
ATOM 820 N N . ASP A 1 99 ? -0.214 -13.550 18.171 1.00 75.81 99 ASP A N 1
ATOM 821 C CA . ASP A 1 99 ? -1.383 -13.764 19.029 1.00 75.81 99 ASP A CA 1
ATOM 822 C C . ASP A 1 99 ? -2.553 -12.940 18.482 1.00 75.81 99 ASP A C 1
ATOM 824 O O . ASP A 1 99 ? -2.841 -11.832 18.928 1.00 75.81 99 ASP A O 1
ATOM 828 N N . ALA A 1 100 ? -3.140 -13.448 17.400 1.00 66.12 100 ALA A N 1
ATOM 829 C CA . ALA A 1 100 ? -4.154 -12.755 16.623 1.00 66.12 100 ALA A CA 1
ATOM 830 C C . ALA A 1 100 ? -5.494 -12.628 17.362 1.00 66.12 100 ALA A C 1
ATOM 832 O O . ALA A 1 100 ? -6.394 -12.008 16.808 1.00 66.12 100 ALA A O 1
ATOM 833 N N . GLY A 1 101 ? -5.644 -13.201 18.567 1.00 73.62 101 GLY A N 1
ATOM 834 C CA . GLY A 1 101 ? -6.878 -13.145 19.351 1.00 73.62 101 GLY A CA 1
ATOM 835 C C . GLY A 1 101 ? -8.127 -13.362 18.490 1.00 73.62 101 GLY A C 1
ATOM 836 O O . GLY A 1 101 ? -8.200 -14.306 17.703 1.00 73.62 101 GLY A O 1
ATOM 837 N N . SER A 1 102 ? -9.086 -12.447 18.610 1.00 85.69 102 SER A N 1
ATOM 838 C CA . SER A 1 102 ? -10.277 -12.334 17.762 1.00 85.69 102 SER A CA 1
ATOM 839 C C . SER A 1 102 ? -10.148 -11.231 16.701 1.00 85.69 102 SER A C 1
ATOM 841 O O . SER A 1 102 ? -11.121 -10.570 16.343 1.00 85.69 102 SER A O 1
ATOM 843 N N . CYS A 1 103 ? -8.945 -11.022 16.163 1.00 92.38 103 CYS A N 1
ATOM 844 C CA . CYS A 1 103 ? -8.756 -10.121 15.038 1.00 92.38 103 CYS A CA 1
ATOM 845 C C . CYS A 1 103 ? -9.296 -10.723 13.734 1.00 92.38 103 CYS A C 1
ATOM 847 O O . CYS A 1 103 ? -9.083 -11.898 13.426 1.00 92.38 103 CYS A O 1
ATOM 849 N N . SER A 1 104 ? -9.925 -9.891 12.909 1.00 93.31 104 SER A N 1
ATOM 850 C CA . SER A 1 104 ? -10.371 -10.244 11.562 1.00 93.31 104 SER A CA 1
ATOM 851 C C . SER A 1 104 ? -9.987 -9.158 10.565 1.00 93.31 104 SER A C 1
ATOM 853 O O . SER A 1 104 ? -9.971 -7.973 10.896 1.00 93.31 104 SER A O 1
ATOM 855 N N . ALA A 1 105 ? -9.655 -9.576 9.344 1.00 95.12 105 ALA A N 1
ATOM 856 C CA . ALA A 1 105 ? -9.340 -8.681 8.244 1.00 95.12 105 ALA A CA 1
ATOM 857 C C . ALA A 1 105 ? -10.245 -8.983 7.050 1.00 95.12 105 ALA A C 1
ATOM 859 O O . ALA A 1 105 ? -10.408 -10.143 6.669 1.00 95.12 105 ALA A O 1
ATOM 860 N N . SER A 1 106 ? -10.809 -7.941 6.448 1.00 95.25 106 SER A N 1
ATOM 861 C CA . SER A 1 106 ? -11.665 -8.051 5.266 1.00 95.25 106 SER A CA 1
ATOM 862 C C . SER A 1 106 ? -11.283 -7.016 4.222 1.00 95.25 106 SER A C 1
ATOM 864 O O . SER A 1 106 ? -10.989 -5.873 4.567 1.00 95.25 106 SER A O 1
ATOM 866 N N . ILE A 1 107 ? -11.338 -7.404 2.950 1.00 96.75 107 ILE A N 1
ATOM 867 C CA . ILE A 1 107 ? -11.106 -6.497 1.825 1.00 96.75 107 ILE A CA 1
ATOM 868 C C . ILE A 1 107 ? -12.425 -5.828 1.440 1.00 96.75 107 ILE A C 1
ATOM 870 O O . ILE A 1 107 ? -13.432 -6.507 1.246 1.00 96.75 107 ILE A O 1
ATOM 874 N N . ILE A 1 108 ? -12.392 -4.510 1.286 1.00 95.31 108 ILE A N 1
ATOM 875 C CA . ILE A 1 108 ? -13.420 -3.714 0.627 1.00 95.31 108 ILE A CA 1
ATOM 876 C C . ILE A 1 108 ? -12.821 -3.265 -0.709 1.00 95.31 108 ILE A C 1
ATOM 878 O O . ILE A 1 108 ? -11.954 -2.385 -0.709 1.00 95.31 108 ILE A O 1
ATOM 882 N N . PRO A 1 109 ? -13.212 -3.888 -1.832 1.00 94.06 109 PRO A N 1
ATOM 883 C CA . PRO A 1 109 ? -12.729 -3.467 -3.135 1.00 94.06 109 PRO A CA 1
ATOM 884 C C . PRO A 1 109 ? -13.265 -2.075 -3.467 1.00 94.06 109 PRO A C 1
ATOM 886 O O . PRO A 1 109 ? -14.368 -1.700 -3.059 1.00 94.06 109 PRO A O 1
ATOM 889 N N . PHE A 1 110 ? -12.496 -1.314 -4.232 1.00 93.19 110 PHE A N 1
ATOM 890 C CA . PHE A 1 110 ? -13.003 -0.106 -4.849 1.00 93.19 110 PHE A CA 1
ATOM 891 C C . PHE A 1 110 ? -14.040 -0.471 -5.920 1.00 93.19 110 PHE A C 1
ATOM 893 O O . PHE A 1 110 ? -13.786 -1.270 -6.823 1.00 93.19 110 PHE A O 1
ATOM 900 N N . GLU A 1 111 ? -15.219 0.143 -5.831 1.00 91.81 111 GLU A N 1
ATOM 901 C CA . GLU A 1 111 ? -16.282 -0.014 -6.819 1.00 91.81 111 GLU A CA 1
ATOM 902 C C . GLU A 1 111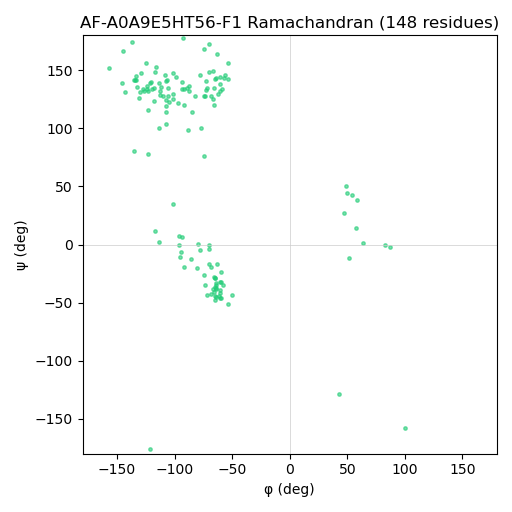 ? -16.506 1.292 -7.576 1.00 91.81 111 GLU A C 1
ATOM 904 O O . GLU A 1 111 ? -16.719 2.360 -6.989 1.00 91.81 111 GLU A O 1
ATOM 909 N N . ILE A 1 112 ? -16.493 1.194 -8.906 1.00 90.06 112 ILE A N 1
ATOM 910 C CA . ILE A 1 112 ? -16.733 2.341 -9.774 1.00 90.06 112 ILE A CA 1
ATOM 911 C C . ILE A 1 112 ? -18.184 2.800 -9.612 1.00 90.06 112 ILE A C 1
ATOM 913 O O . ILE A 1 112 ? -19.129 2.047 -9.845 1.00 90.06 112 ILE A O 1
ATOM 917 N N . ASN A 1 113 ? -18.353 4.075 -9.285 1.00 89.38 113 ASN A N 1
ATOM 918 C CA . ASN A 1 113 ? -19.632 4.771 -9.262 1.00 89.38 113 ASN A CA 1
ATOM 919 C C . ASN A 1 113 ? -19.602 5.981 -10.210 1.00 89.38 113 ASN A C 1
ATOM 921 O O . ASN A 1 113 ? -18.625 6.212 -10.921 1.00 89.38 113 ASN A O 1
ATOM 925 N N . SER A 1 114 ? -20.679 6.768 -10.242 1.00 85.06 114 SER A N 1
ATOM 926 C CA . SER A 1 114 ? -20.780 7.928 -11.135 1.00 85.06 114 SER A CA 1
ATOM 927 C C . SER A 1 114 ? -19.697 8.985 -10.893 1.00 85.06 114 SER A C 1
ATOM 929 O O . SER A 1 114 ? -19.169 9.529 -11.859 1.00 85.06 114 SER A O 1
ATOM 931 N N . GLN A 1 115 ? -19.333 9.250 -9.635 1.00 85.06 115 GLN A N 1
ATOM 932 C CA . GLN A 1 115 ? -18.303 10.236 -9.289 1.00 85.06 115 GLN A CA 1
ATOM 933 C C . GLN A 1 115 ? -16.910 9.728 -9.661 1.00 85.06 115 GLN A C 1
ATOM 935 O O . GLN A 1 115 ? -16.101 10.453 -10.233 1.00 85.06 115 GLN A O 1
ATOM 940 N N . SER A 1 116 ? -16.621 8.461 -9.373 1.00 89.88 116 SER A N 1
ATOM 941 C CA . SER A 1 116 ? -15.311 7.899 -9.678 1.00 89.88 116 SER A CA 1
ATOM 942 C C . SER A 1 116 ? -15.118 7.611 -11.170 1.00 89.88 116 SER A C 1
ATOM 944 O O . SER A 1 116 ? -13.993 7.650 -11.653 1.00 89.88 116 SER A O 1
ATOM 946 N N . ALA A 1 117 ? -16.194 7.369 -11.925 1.00 91.50 117 ALA A N 1
ATOM 947 C CA . ALA A 1 117 ? -16.135 7.253 -13.381 1.00 91.50 117 ALA A CA 1
ATOM 948 C C . ALA A 1 117 ? -15.711 8.571 -14.048 1.00 91.50 117 ALA A C 1
ATOM 950 O O . ALA A 1 117 ? -14.952 8.552 -15.014 1.00 91.50 117 ALA A O 1
ATOM 951 N N . GLU A 1 118 ? -16.171 9.710 -13.525 1.00 90.56 118 GLU A N 1
ATOM 952 C CA . GLU A 1 118 ? -15.726 11.032 -13.971 1.00 90.56 118 GLU A CA 1
ATOM 953 C C . GLU A 1 118 ? -14.243 11.251 -13.665 1.00 90.56 118 GLU A C 1
ATOM 955 O O . GLU A 1 118 ? -13.484 11.572 -14.574 1.00 90.56 118 GLU A O 1
ATOM 960 N N . ILE A 1 119 ? -13.812 10.942 -12.440 1.00 90.88 119 ILE A N 1
ATOM 961 C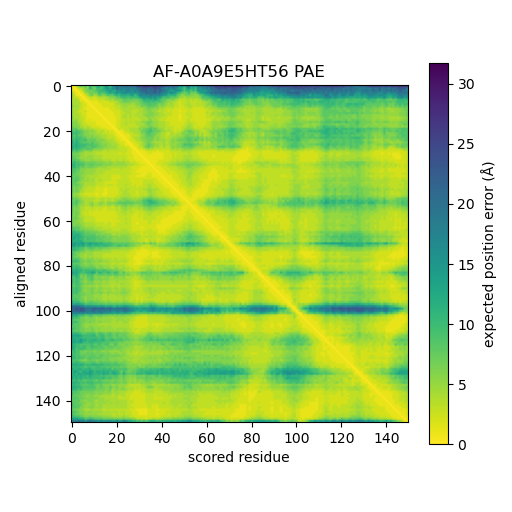 CA . ILE A 1 119 ? -12.395 10.983 -12.059 1.00 90.88 119 ILE A CA 1
ATOM 962 C C . ILE A 1 119 ? -11.536 10.139 -13.011 1.00 90.88 119 ILE A C 1
ATOM 964 O O . ILE A 1 119 ? -10.538 10.622 -13.535 1.00 90.88 119 ILE A O 1
ATOM 968 N N . LEU A 1 120 ? -11.912 8.881 -13.255 1.00 90.44 120 LEU A N 1
ATOM 969 C CA . LEU A 1 120 ? -11.147 7.976 -14.118 1.00 90.44 120 LEU A CA 1
ATOM 970 C C . LEU A 1 120 ? -11.095 8.468 -15.570 1.00 90.44 120 LEU A C 1
ATOM 972 O O . LEU A 1 120 ? -10.074 8.310 -16.239 1.00 90.44 120 LEU A O 1
ATOM 976 N N . ARG A 1 121 ? -12.175 9.089 -16.057 1.00 90.75 121 ARG A N 1
ATOM 977 C CA . ARG A 1 121 ? -12.201 9.733 -17.374 1.00 90.75 121 ARG A CA 1
ATOM 978 C C . ARG A 1 121 ? -11.225 10.905 -17.420 1.00 90.75 121 ARG A C 1
ATOM 980 O O . ARG A 1 121 ? -10.465 11.003 -18.378 1.00 90.75 121 ARG A O 1
ATOM 987 N N . ASP A 1 122 ? -11.213 11.751 -16.401 1.00 89.31 122 ASP A N 1
ATOM 988 C CA . ASP A 1 122 ? -10.336 12.919 -16.359 1.00 89.31 122 ASP A CA 1
ATOM 989 C C . ASP A 1 122 ? -8.859 12.499 -16.275 1.00 89.31 122 ASP A C 1
ATOM 991 O O . ASP A 1 122 ? -8.027 13.005 -17.028 1.00 89.31 122 ASP A O 1
ATOM 995 N N . LEU A 1 123 ? -8.551 11.475 -15.472 1.00 89.12 123 LEU A N 1
ATOM 996 C CA . LEU A 1 123 ? -7.222 10.858 -15.411 1.00 89.12 123 LEU A CA 1
ATOM 997 C C . LEU A 1 123 ? -6.779 10.267 -16.758 1.00 89.12 123 LEU A C 1
ATOM 999 O O . LEU A 1 123 ? -5.593 10.293 -17.071 1.00 89.12 123 LEU A O 1
ATOM 1003 N N . SER A 1 124 ? -7.709 9.768 -17.580 1.00 88.69 124 SER A N 1
ATOM 1004 C CA . SER A 1 124 ? -7.382 9.196 -18.896 1.00 88.69 124 SER A CA 1
ATOM 1005 C C . SER A 1 124 ? -6.931 10.227 -19.938 1.00 88.69 124 SER A C 1
ATOM 1007 O O . SER A 1 124 ? -6.348 9.843 -20.953 1.00 88.69 124 SER A O 1
ATOM 1009 N N . TYR A 1 125 ? -7.189 11.519 -19.703 1.00 90.12 125 TYR A N 1
ATOM 1010 C CA . TYR A 1 125 ? -6.720 12.600 -20.572 1.00 90.12 125 TYR A CA 1
ATOM 1011 C C . TYR A 1 125 ? -5.302 13.069 -20.245 1.00 90.12 125 TYR A C 1
ATOM 1013 O O . TYR A 1 125 ? -4.719 13.792 -21.052 1.00 90.12 125 TYR A O 1
ATOM 1021 N N . LEU A 1 126 ? -4.749 12.666 -19.098 1.00 87.62 126 LEU A N 1
ATOM 1022 C CA . LEU A 1 126 ? -3.391 13.026 -18.712 1.00 87.62 126 LEU A CA 1
ATOM 1023 C C . LEU A 1 126 ? -2.373 12.273 -19.575 1.00 87.62 126 LEU A C 1
ATOM 1025 O O . LEU A 1 126 ? -2.476 11.065 -19.805 1.00 87.62 126 LEU A O 1
ATOM 1029 N N . SER A 1 127 ? -1.363 12.997 -20.045 1.00 85.75 127 SER A N 1
ATOM 1030 C CA . SER A 1 127 ? -0.162 12.407 -20.629 1.00 85.75 127 SER A CA 1
ATOM 1031 C C . SER A 1 127 ? 0.699 11.726 -19.559 1.00 85.75 127 SER A C 1
ATOM 1033 O O . SER A 1 127 ? 0.448 11.818 -18.359 1.00 85.75 127 SER A O 1
ATOM 1035 N N . ARG A 1 128 ? 1.752 11.021 -19.988 1.00 77.88 128 ARG A N 1
ATOM 1036 C CA . ARG A 1 128 ? 2.643 10.289 -19.069 1.00 77.88 128 ARG A CA 1
ATOM 1037 C C . ARG A 1 128 ? 3.469 11.223 -18.184 1.00 77.88 128 ARG A C 1
ATOM 1039 O O . ARG A 1 128 ? 4.021 10.779 -17.182 1.00 77.88 128 ARG A O 1
ATOM 1046 N N . GLU A 1 129 ? 3.599 12.476 -18.601 1.00 82.88 129 GLU A N 1
ATOM 1047 C CA . GLU A 1 129 ? 4.368 13.526 -17.950 1.00 82.88 129 GLU A CA 1
ATOM 1048 C C . GLU A 1 129 ? 3.508 14.409 -17.031 1.00 82.88 129 GLU A C 1
ATOM 1050 O O . GLU A 1 129 ? 4.053 15.209 -16.270 1.00 82.88 129 GLU A O 1
ATOM 1055 N N . GLU A 1 130 ? 2.182 14.278 -17.089 1.00 84.94 130 GLU A N 1
ATOM 1056 C CA . GLU A 1 130 ? 1.249 15.072 -16.294 1.00 84.94 130 GLU A CA 1
ATOM 1057 C C . GLU A 1 130 ? 0.863 14.359 -14.996 1.00 84.94 130 GLU A C 1
ATOM 1059 O O . GLU A 1 130 ? 0.621 13.153 -14.957 1.00 84.94 130 GLU A O 1
ATOM 1064 N N . THR A 1 131 ? 0.775 15.130 -13.913 1.00 83.00 131 THR A N 1
ATOM 1065 C CA . THR A 1 131 ? 0.276 14.659 -12.619 1.00 83.00 131 THR A CA 1
ATOM 1066 C C . THR A 1 131 ? -1.120 15.215 -12.360 1.00 83.00 131 THR A C 1
ATOM 1068 O O . THR A 1 131 ? -1.341 16.397 -12.634 1.00 83.00 131 THR A O 1
ATOM 1071 N N . PRO A 1 132 ? -2.038 14.432 -11.774 1.00 86.62 132 PRO A N 1
ATOM 1072 C CA . PRO A 1 132 ? -3.362 14.926 -11.408 1.00 86.62 132 PRO A CA 1
ATOM 1073 C C . PRO A 1 132 ? -3.286 16.130 -10.457 1.00 86.62 132 PRO A C 1
ATOM 1075 O O . PRO A 1 132 ? -2.442 16.160 -9.560 1.00 86.62 132 PRO A O 1
ATOM 1078 N N . GLU A 1 133 ? -4.197 17.097 -10.612 1.00 87.56 133 GLU A N 1
ATOM 1079 C CA . GLU A 1 133 ? -4.284 18.256 -9.705 1.00 87.56 133 GLU A CA 1
ATOM 1080 C C . GLU A 1 133 ? -4.643 17.835 -8.270 1.00 87.56 133 GLU A C 1
ATOM 1082 O O . GLU A 1 133 ? -4.128 18.382 -7.291 1.00 87.56 133 GLU A O 1
ATOM 1087 N N . ASP A 1 134 ? -5.511 16.829 -8.135 1.00 89.06 134 ASP A N 1
ATOM 1088 C CA . ASP A 1 134 ? -5.825 16.221 -6.848 1.00 89.06 134 ASP A CA 1
ATOM 1089 C C . ASP A 1 134 ? -4.693 15.286 -6.407 1.00 89.06 134 ASP A C 1
ATOM 1091 O O . ASP A 1 134 ? -4.602 14.126 -6.809 1.00 89.06 134 ASP A O 1
ATOM 109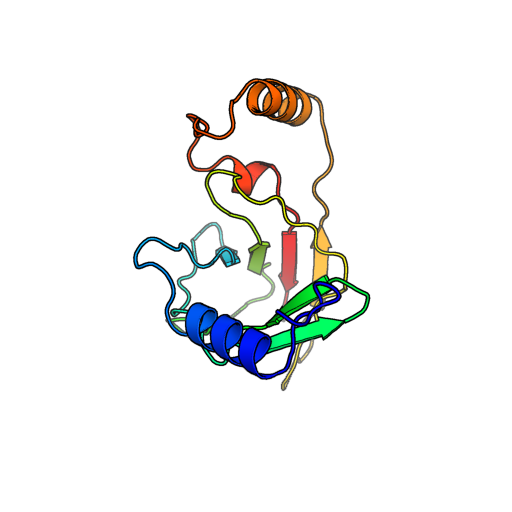5 N N . THR A 1 135 ? -3.848 15.787 -5.511 1.00 86.81 135 THR A N 1
ATOM 1096 C CA . THR A 1 135 ? -2.705 15.039 -4.970 1.00 86.81 135 THR A CA 1
ATOM 1097 C C . THR A 1 135 ? -3.087 13.891 -4.034 1.00 86.81 135 THR A C 1
ATOM 1099 O O . THR A 1 135 ? -2.197 13.219 -3.530 1.00 86.81 135 THR A O 1
ATOM 1102 N N . GLN A 1 136 ? -4.373 13.651 -3.768 1.00 88.00 136 GLN A N 1
ATOM 1103 C CA . GLN A 1 136 ? -4.865 12.546 -2.933 1.00 88.00 136 GLN A CA 1
ATOM 1104 C C . GLN A 1 136 ? -5.736 11.565 -3.725 1.00 88.00 136 GLN A C 1
ATOM 1106 O O . GLN A 1 136 ? -6.401 10.705 -3.131 1.00 88.00 136 GLN A O 1
ATOM 1111 N N . ILE A 1 137 ? -5.750 11.682 -5.052 1.00 91.31 137 ILE A N 1
ATOM 1112 C CA . ILE A 1 137 ? -6.650 10.939 -5.927 1.00 91.31 137 ILE A CA 1
ATOM 1113 C C . ILE A 1 137 ? -6.524 9.420 -5.776 1.00 91.31 137 ILE A C 1
ATOM 1115 O O . ILE A 1 137 ? -7.542 8.729 -5.771 1.00 91.31 137 ILE A O 1
ATOM 1119 N N . GLY A 1 138 ? -5.325 8.891 -5.512 1.00 91.62 138 GLY A N 1
ATOM 1120 C CA . GLY A 1 138 ? -5.155 7.452 -5.302 1.00 91.62 138 GLY A CA 1
ATOM 1121 C C . GLY A 1 138 ? -5.867 6.926 -4.059 1.00 91.62 138 GLY A C 1
ATOM 1122 O O . GLY A 1 138 ? -6.366 5.805 -4.061 1.00 91.62 138 GLY A O 1
ATOM 1123 N N . SER A 1 139 ? -6.047 7.757 -3.027 1.00 92.19 139 SER A N 1
ATOM 1124 C CA . SER A 1 139 ? -6.860 7.363 -1.874 1.00 92.19 139 SER A CA 1
ATOM 1125 C C . SER A 1 139 ? -8.335 7.169 -2.248 1.00 92.19 139 SER A C 1
ATOM 1127 O O . SER A 1 139 ? -9.009 6.355 -1.625 1.00 92.19 139 SER A O 1
ATOM 1129 N N . LYS A 1 140 ? -8.850 7.861 -3.269 1.00 92.06 140 LYS A N 1
ATOM 1130 C CA . LYS A 1 140 ? -10.265 7.792 -3.671 1.00 92.06 140 LYS A CA 1
ATOM 1131 C C . LYS A 1 140 ? -10.599 6.564 -4.518 1.00 92.06 140 LYS A C 1
ATOM 1133 O O . LYS A 1 140 ? -11.770 6.213 -4.617 1.00 92.06 140 LYS A O 1
ATOM 1138 N N . LEU A 1 141 ? -9.587 5.948 -5.126 1.00 92.69 141 LEU A N 1
ATOM 1139 C CA . LEU A 1 141 ? -9.734 4.873 -6.113 1.00 92.69 141 LEU A CA 1
ATOM 1140 C C . LEU A 1 141 ? -9.201 3.522 -5.626 1.00 92.69 141 LEU A C 1
ATOM 1142 O O . LEU A 1 141 ? -9.202 2.556 -6.375 1.00 92.69 141 LEU A O 1
ATOM 1146 N N . ALA A 1 142 ? -8.716 3.456 -4.391 1.00 94.25 142 ALA A N 1
ATOM 1147 C CA . ALA A 1 142 ? -8.010 2.284 -3.909 1.00 94.25 142 ALA A CA 1
ATOM 1148 C C . ALA A 1 142 ? -8.880 1.356 -3.071 1.00 94.25 142 ALA A C 1
ATOM 1150 O O . ALA A 1 142 ? -9.673 1.801 -2.236 1.00 94.25 142 ALA A O 1
ATOM 1151 N N . ASP A 1 143 ? -8.617 0.063 -3.232 1.00 95.25 143 ASP A N 1
ATOM 1152 C CA . ASP A 1 143 ? -9.083 -0.979 -2.331 1.00 95.25 143 ASP A CA 1
ATOM 1153 C C . ASP A 1 143 ? -8.689 -0.669 -0.877 1.00 95.25 143 ASP A C 1
ATOM 1155 O O . ASP A 1 143 ? -7.723 0.057 -0.578 1.00 95.25 143 ASP A O 1
ATOM 1159 N N . ARG A 1 144 ? -9.447 -1.251 0.051 1.00 95.69 144 ARG A N 1
ATOM 1160 C CA . ARG A 1 144 ? -9.224 -1.135 1.490 1.00 95.69 144 ARG A CA 1
ATOM 1161 C C . ARG A 1 144 ? -9.195 -2.487 2.160 1.00 95.69 144 ARG A C 1
ATOM 1163 O O . ARG A 1 144 ? -9.907 -3.405 1.774 1.00 95.69 144 ARG A O 1
ATOM 1170 N N . ILE A 1 145 ? -8.402 -2.587 3.213 1.00 96.88 145 ILE A N 1
ATOM 1171 C CA . ILE A 1 145 ? -8.504 -3.651 4.201 1.00 96.88 145 ILE A CA 1
ATOM 1172 C C . ILE A 1 145 ? -9.027 -3.015 5.482 1.00 96.88 145 ILE A C 1
ATOM 1174 O O . ILE A 1 145 ? -8.453 -2.044 5.970 1.00 96.88 145 ILE A O 1
ATOM 1178 N N . LEU A 1 146 ? -10.093 -3.581 6.039 1.00 96.06 146 LEU A N 1
ATOM 1179 C CA . LEU A 1 146 ? -10.515 -3.292 7.403 1.00 96.06 146 LEU A CA 1
ATOM 1180 C C . LEU A 1 146 ? -9.980 -4.380 8.323 1.00 96.06 146 LEU A C 1
ATOM 1182 O O . LEU A 1 146 ? -10.288 -5.552 8.117 1.00 96.06 146 LEU A O 1
ATOM 1186 N N . LEU A 1 147 ? -9.198 -3.983 9.324 1.00 95.31 147 LEU A N 1
ATOM 11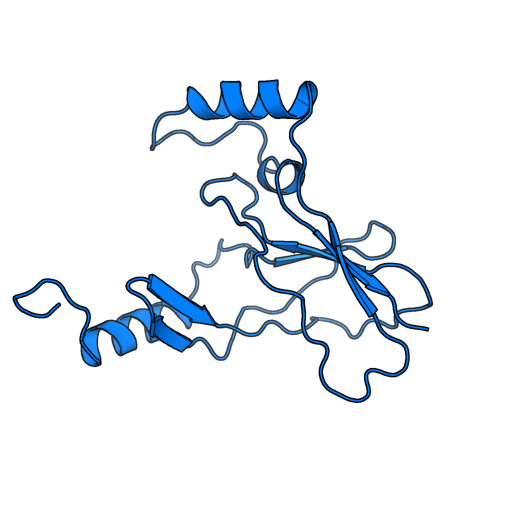87 C CA . LEU A 1 147 ? -8.749 -4.840 10.418 1.00 95.31 147 LEU A CA 1
ATOM 1188 C C . LEU A 1 147 ? -9.496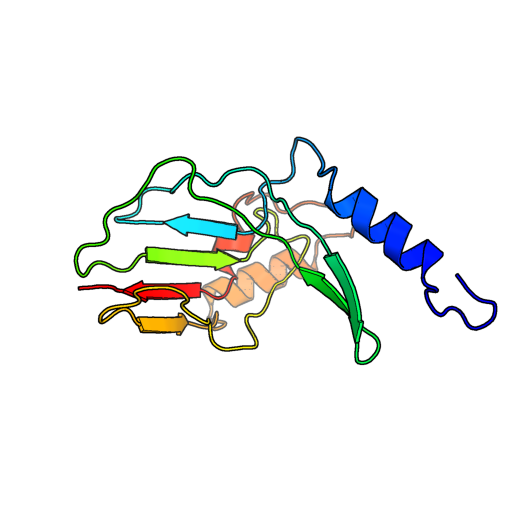 -4.456 11.700 1.00 95.31 147 LEU A C 1
ATOM 1190 O O . LEU A 1 147 ? -9.441 -3.304 12.121 1.00 95.31 147 LEU A O 1
ATOM 1194 N N . ILE A 1 148 ? -10.159 -5.415 12.339 1.00 94.38 148 ILE A N 1
ATOM 1195 C CA . ILE A 1 148 ? -10.853 -5.233 13.623 1.00 94.38 148 ILE A CA 1
ATOM 1196 C C . ILE A 1 148 ? -10.304 -6.261 14.606 1.00 94.38 148 ILE A C 1
ATOM 1198 O O . ILE A 1 148 ? -10.142 -7.413 14.222 1.00 94.38 148 ILE A O 1
ATOM 1202 N N . CYS A 1 149 ? -10.038 -5.851 15.845 1.00 90.56 149 CYS A N 1
ATOM 1203 C CA . CYS A 1 149 ? -9.611 -6.706 16.956 1.00 90.56 149 CYS A CA 1
ATOM 1204 C C . CYS A 1 149 ? -10.434 -6.362 18.205 1.00 90.56 149 CYS A C 1
ATOM 1206 O O . CYS A 1 149 ? -10.694 -5.171 18.427 1.00 90.56 149 CYS A O 1
ATOM 1208 N N . ASP A 1 150 ? -10.814 -7.369 19.001 1.00 79.00 150 ASP A N 1
ATOM 1209 C CA . ASP A 1 150 ? -11.489 -7.164 20.296 1.00 79.00 150 ASP A CA 1
ATOM 1210 C C . ASP A 1 150 ? -10.516 -6.811 21.429 1.00 79.00 150 ASP A C 1
ATOM 1212 O O . ASP A 1 150 ? -9.392 -7.368 21.459 1.00 79.00 150 ASP A O 1
#

Sequence (150 aa):
PTKDGRLNNNDLSVLTSLYENWPPDFDGSVHLKYLEQNIDLNWPKNASVTYFDNRLKVKFERELKTKLLLTNTPLDIGFYERTYFFDFSITSQPLIFGDAGSCSASIIPFEINSQSAEILRDLSYLSREETPEDTQIGSKLADRILLICD

Nearest PDB structures (foldseek):
  9flt-assembly1_A  TM=2.191E-01  e=9.320E+00  Homo sapiens

Solvent-accessible surface area (backbone atoms only — not comparable to full-atom values): 9146 Å² total; per-residue (Å²): 106,46,99,88,69,47,76,44,72,67,48,36,50,54,53,21,56,48,58,62,59,68,61,94,81,61,80,72,39,58,48,37,31,46,92,88,38,78,53,62,62,44,76,65,40,82,42,42,50,46,82,54,94,97,35,82,45,78,46,66,44,68,47,67,69,59,91,77,87,66,71,69,44,58,36,40,37,35,48,36,34,41,56,47,86,52,89,51,79,83,87,67,84,78,84,84,78,77,93,46,82,73,50,49,65,46,77,47,75,60,73,87,45,78,69,52,49,50,52,55,54,58,59,66,71,52,55,97,89,56,73,59,88,55,61,54,48,15,67,77,66,30,25,33,34,41,36,34,29,106

Mean predicted aligned error: 5.42 Å

pLDDT: mean 89.18, std 6.02, range [62.34, 96.88]

Foldseek 3Di:
DDPVPDDDPVNQVVVQVCLQDDDPPPPQQKWKAFPNDTFDKDRWDPWGWDQDPNDIDIDTDIDGPDDDDADQTWIKIWRWQQQCLDADDDPDFDDDDDPCAPKDKDKDAFDDDPVVVVVVVVVVPDDNPDTDPRSRNGVNHTMIMIIGDD

Radius of gyration: 17.74 Å; Cα contacts (8 Å, |Δi|>4): 225; chains: 1; bounding box: 43×35×45 Å

Secondary structure (DSSP, 8-state):
--TTS---HHHHHHHHHHTTS--TT---SEEEEETTEEE-BPPPEEEEEEEETTEEEEEEE--BSS-----SS-EEEEE--TT-SS-----S-----SS-TT-EEEEE-----HHHHHHHHHHHT--TT---S-TTHHHHH--EEEEE--